Protein AF-A0A7S3AD87-F1 (afdb_monomer_lite)

Secondary structure (DSSP, 8-state):
--TTS--TTSS--TT------SSSHHIIIIIHHHHHHHHHHHHHHHHHSPP---HHHHHHHHHHHHHHHHHHHHH-THHHHHHHHH-HHHHHHHIIIIISTTSPPPPGGGTT-

Radius of gyration: 17.49 Å; chains: 1; bounding box: 43×32×43 Å

Structure (mmCIF, N/CA/C/O backbone):
data_AF-A0A7S3AD87-F1
#
_entry.id   AF-A0A7S3AD87-F1
#
loop_
_atom_site.group_PDB
_atom_site.id
_atom_site.type_symbol
_atom_site.label_atom_id
_atom_site.label_alt_id
_atom_site.label_comp_id
_atom_site.label_asym_id
_atom_site.label_entity_id
_atom_site.label_seq_id
_atom_site.pdbx_PDB_ins_code
_atom_site.Cartn_x
_atom_site.Cartn_y
_atom_site.Cartn_z
_atom_site.occupancy
_atom_site.B_iso_or_equiv
_atom_site.auth_seq_id
_atom_site.auth_comp_id
_atom_site.auth_asym_id
_atom_site.auth_atom_id
_atom_site.pdbx_PDB_model_num
ATOM 1 N N . MET A 1 1 ? 0.805 13.397 -10.751 1.00 58.25 1 MET A N 1
ATOM 2 C CA . MET A 1 1 ? 0.981 12.087 -11.436 1.00 58.25 1 MET A CA 1
ATOM 3 C C . MET A 1 1 ? 0.444 12.172 -12.859 1.00 58.25 1 MET A C 1
ATOM 5 O O . MET A 1 1 ? -0.323 13.080 -13.149 1.00 58.25 1 MET A O 1
ATOM 9 N N . THR A 1 2 ? 0.833 11.285 -13.784 1.00 55.28 2 THR A N 1
ATOM 10 C CA . THR A 1 2 ? 0.095 11.219 -15.058 1.00 55.28 2 THR A CA 1
ATOM 11 C C . THR A 1 2 ? -1.251 10.557 -14.780 1.00 55.28 2 THR A C 1
ATOM 13 O O . THR A 1 2 ? -1.257 9.403 -14.358 1.00 55.28 2 THR A O 1
ATOM 16 N N . ALA A 1 3 ? -2.364 11.231 -15.079 1.00 60.03 3 ALA A N 1
ATOM 17 C CA . ALA A 1 3 ? -3.731 10.731 -14.857 1.00 60.03 3 ALA A CA 1
ATOM 18 C C . ALA A 1 3 ? -4.071 9.406 -15.582 1.00 60.03 3 ALA A C 1
ATOM 20 O O . ALA A 1 3 ? -5.177 8.894 -15.462 1.00 60.03 3 ALA A O 1
ATOM 21 N N . ARG A 1 4 ? -3.126 8.858 -16.358 1.00 60.81 4 ARG A N 1
ATOM 22 C CA . ARG A 1 4 ? -3.232 7.574 -17.057 1.00 60.81 4 ARG A CA 1
ATOM 23 C C . ARG A 1 4 ? -3.243 6.365 -16.114 1.00 60.81 4 ARG A C 1
ATOM 25 O O . ARG A 1 4 ? -3.739 5.324 -16.516 1.00 60.81 4 ARG A O 1
ATOM 32 N N . PHE A 1 5 ? -2.686 6.500 -14.913 1.00 76.00 5 PHE A N 1
ATOM 33 C CA . PHE A 1 5 ? -2.644 5.420 -13.928 1.00 76.00 5 PHE A CA 1
ATOM 34 C C . PHE A 1 5 ? -3.548 5.802 -12.758 1.00 76.00 5 PHE A C 1
ATOM 36 O O . PHE A 1 5 ? -4.733 5.480 -12.751 1.00 76.00 5 PHE A O 1
ATOM 43 N N . TYR A 1 6 ? -3.035 6.645 -11.869 1.00 83.38 6 TYR A N 1
ATOM 44 C CA . TYR A 1 6 ? -3.747 7.113 -10.691 1.00 83.38 6 TYR A CA 1
ATOM 45 C C . TYR A 1 6 ? -4.300 8.540 -10.858 1.00 83.38 6 TYR A C 1
ATOM 47 O O . TYR A 1 6 ? -3.605 9.436 -11.351 1.00 83.38 6 TYR A O 1
ATOM 55 N N . ASP A 1 7 ? -5.538 8.755 -10.410 1.00 83.81 7 ASP A N 1
ATOM 56 C CA . ASP A 1 7 ? -6.092 10.066 -10.058 1.00 83.81 7 ASP A CA 1
ATOM 57 C C . ASP A 1 7 ? -5.498 10.519 -8.720 1.00 83.81 7 ASP A C 1
ATOM 59 O O . ASP A 1 7 ? -5.711 9.899 -7.682 1.00 83.81 7 ASP A O 1
ATOM 63 N N . GLU A 1 8 ? -4.746 11.617 -8.743 1.00 77.12 8 GLU A N 1
ATOM 64 C CA . GLU A 1 8 ? -4.072 12.165 -7.563 1.00 77.12 8 GLU A CA 1
ATOM 65 C C . GLU A 1 8 ? -5.025 12.759 -6.516 1.00 77.12 8 GLU A C 1
ATOM 67 O O . GLU A 1 8 ? -4.596 13.048 -5.401 1.00 77.12 8 GLU A O 1
ATOM 72 N N . ASN A 1 9 ? -6.312 12.913 -6.844 1.00 82.94 9 ASN A N 1
ATOM 73 C CA . ASN A 1 9 ? -7.339 13.355 -5.899 1.00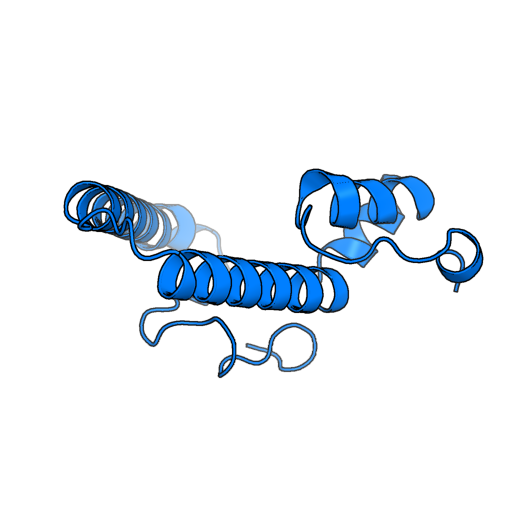 82.94 9 ASN A CA 1
ATOM 74 C C . ASN A 1 9 ? -8.044 12.192 -5.187 1.00 82.94 9 ASN A C 1
ATOM 76 O O . ASN A 1 9 ? -8.849 12.437 -4.290 1.00 82.94 9 ASN A O 1
ATOM 80 N N . GLN A 1 10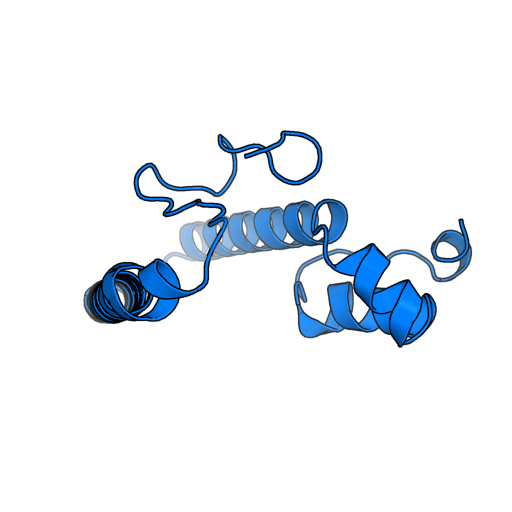 ? -7.760 10.946 -5.575 1.00 89.75 10 GLN A N 1
ATOM 81 C CA . GLN A 1 10 ? -8.365 9.748 -5.000 1.00 89.75 10 GLN A CA 1
ATOM 82 C C . GLN A 1 10 ? -7.283 8.894 -4.345 1.00 89.75 10 GLN A C 1
ATOM 84 O O . GLN A 1 10 ? -6.313 8.516 -4.992 1.00 89.75 10 GLN A O 1
ATOM 89 N N . PHE A 1 11 ? -7.453 8.592 -3.057 1.00 93.12 11 PHE A N 1
ATOM 90 C CA . PHE A 1 11 ? -6.553 7.737 -2.267 1.00 93.12 11 PHE A CA 1
ATOM 91 C C . PHE A 1 11 ? -5.121 8.258 -2.037 1.00 93.12 11 PHE A C 1
ATOM 93 O O . PHE A 1 11 ? -4.294 7.546 -1.471 1.00 93.12 11 PHE A O 1
ATOM 100 N N . PHE A 1 12 ? -4.827 9.519 -2.372 1.00 93.00 12 PHE A N 1
ATOM 101 C CA . PHE A 1 12 ? -3.552 10.162 -2.042 1.00 93.00 12 PHE A CA 1
ATOM 102 C C . PHE A 1 12 ? -3.724 11.292 -1.032 1.00 93.00 12 PHE A C 1
ATOM 104 O O . PHE A 1 12 ? -4.675 12.074 -1.076 1.00 93.00 12 PHE A O 1
ATOM 111 N N . SER A 1 13 ? -2.767 11.398 -0.112 1.00 94.06 13 SER A N 1
ATOM 112 C CA . SER A 1 13 ? -2.707 12.506 0.836 1.00 94.06 13 SER A CA 1
ATOM 113 C C . SER A 1 13 ? -2.034 13.732 0.211 1.00 94.06 13 SER A C 1
ATOM 115 O O . SER A 1 13 ? -1.319 13.653 -0.789 1.00 94.06 13 SER A O 1
ATOM 117 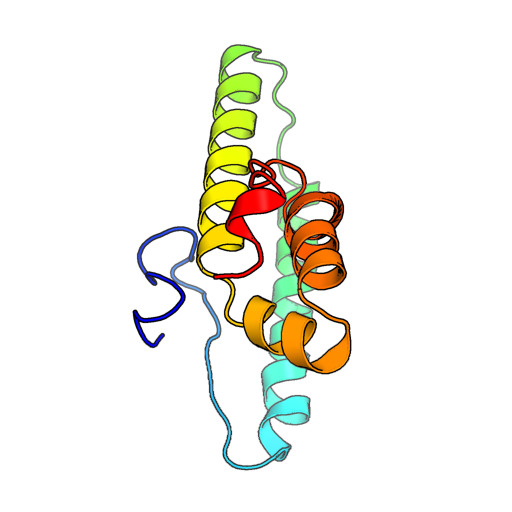N N . LYS A 1 14 ? -2.185 14.888 0.867 1.00 92.69 14 LYS A N 1
ATOM 118 C CA . LYS A 1 14 ? -1.458 16.118 0.502 1.00 92.69 14 LYS A CA 1
ATOM 119 C C . LYS A 1 14 ? 0.058 15.997 0.696 1.00 92.69 14 LYS A C 1
ATOM 121 O O . LYS A 1 14 ? 0.798 16.866 0.247 1.00 92.69 14 LYS A O 1
ATOM 126 N N . GLN A 1 15 ? 0.500 14.958 1.398 1.00 94.38 15 GLN A N 1
ATOM 127 C CA . GLN A 1 15 ? 1.890 14.635 1.676 1.00 94.38 15 GLN A CA 1
ATOM 128 C C . GLN A 1 15 ? 2.368 13.495 0.770 1.00 94.38 15 GLN A C 1
ATOM 130 O O . GLN A 1 15 ? 3.245 12.746 1.154 1.00 94.38 15 GLN A O 1
ATOM 135 N N . LEU A 1 16 ? 1.799 13.290 -0.419 1.00 93.06 16 LEU A N 1
ATOM 136 C CA . LEU A 1 16 ? 2.376 12.325 -1.350 1.00 93.06 16 LEU A CA 1
ATOM 137 C C . LEU A 1 16 ? 3.759 12.803 -1.829 1.00 93.06 16 LEU A C 1
ATOM 139 O O . LEU A 1 16 ? 3.868 13.819 -2.517 1.00 93.06 16 LEU A O 1
ATOM 143 N N . ALA A 1 17 ? 4.803 12.029 -1.534 1.00 91.81 17 ALA A N 1
ATOM 144 C CA . ALA A 1 17 ? 6.105 12.174 -2.175 1.00 91.81 17 ALA A CA 1
ATOM 145 C C . ALA A 1 17 ? 6.090 11.470 -3.543 1.00 91.81 17 ALA A C 1
ATOM 147 O O . ALA A 1 17 ? 6.120 10.244 -3.625 1.00 91.81 17 ALA A O 1
ATOM 148 N N . PHE A 1 18 ? 6.041 12.248 -4.627 1.00 89.50 18 PHE A N 1
ATOM 149 C CA . PHE A 1 18 ? 6.055 11.733 -5.998 1.00 89.50 18 PHE A CA 1
ATOM 150 C C . PHE A 1 18 ? 7.105 12.465 -6.836 1.00 89.50 18 PHE A C 1
ATOM 152 O O . PHE A 1 18 ? 7.038 13.683 -7.003 1.00 89.50 18 PHE A O 1
ATOM 159 N N . GLY A 1 19 ? 8.064 11.723 -7.390 1.00 87.38 19 GLY A N 1
ATOM 160 C CA . GLY A 1 19 ? 9.161 12.290 -8.166 1.00 87.38 19 GLY A CA 1
ATOM 161 C C . GLY A 1 19 ? 9.750 11.296 -9.161 1.00 87.38 19 GLY A C 1
ATOM 162 O O . GLY A 1 19 ? 9.680 10.083 -8.976 1.00 87.38 19 GLY A O 1
ATOM 163 N N . ARG A 1 20 ? 10.338 11.833 -10.231 1.00 89.81 20 ARG A N 1
ATOM 164 C CA . ARG A 1 20 ? 11.154 11.093 -11.196 1.00 89.81 20 ARG A CA 1
ATOM 165 C C . ARG A 1 20 ? 12.510 11.779 -11.264 1.00 89.81 20 ARG A C 1
ATOM 167 O O . ARG A 1 20 ? 12.564 12.979 -11.514 1.00 89.81 20 ARG A O 1
ATOM 174 N N . PHE A 1 21 ? 13.575 11.021 -11.042 1.00 91.44 21 PHE A N 1
ATOM 175 C CA . PHE A 1 21 ? 14.940 11.536 -11.040 1.00 91.44 21 PHE A CA 1
ATOM 176 C C . PHE A 1 21 ? 15.679 11.072 -12.293 1.00 91.44 21 PHE A C 1
ATOM 178 O O . PHE A 1 21 ? 15.573 9.912 -12.689 1.00 91.44 21 PHE A O 1
ATOM 185 N N . ASP A 1 22 ? 16.452 11.971 -12.896 1.00 93.94 22 ASP A N 1
ATOM 186 C CA . ASP A 1 22 ? 17.253 11.672 -14.092 1.00 93.94 22 ASP A CA 1
ATOM 187 C C . ASP A 1 22 ? 18.632 11.077 -13.748 1.00 93.94 22 ASP A C 1
ATOM 189 O O . ASP A 1 22 ? 19.426 10.756 -14.631 1.00 93.94 22 ASP A O 1
ATOM 193 N N . ASN A 1 23 ? 18.939 10.938 -12.456 1.00 94.38 23 ASN A N 1
ATOM 194 C CA . ASN A 1 23 ? 20.163 10.336 -11.939 1.00 94.38 23 ASN A CA 1
ATOM 195 C C . ASN A 1 23 ? 19.894 9.690 -10.557 1.00 94.38 23 ASN A C 1
ATOM 197 O O . ASN A 1 23 ? 18.879 10.003 -9.933 1.00 94.38 23 ASN A O 1
ATOM 201 N N . PRO A 1 24 ? 20.762 8.782 -10.070 1.00 94.12 24 PRO A N 1
ATOM 202 C CA . PRO A 1 24 ? 20.491 8.008 -8.857 1.00 94.12 24 PRO A CA 1
ATOM 203 C C . PRO A 1 24 ? 20.815 8.741 -7.548 1.00 94.12 24 PRO A C 1
ATOM 205 O O . PRO A 1 24 ? 20.480 8.225 -6.486 1.00 94.12 24 PRO A O 1
ATOM 208 N N . GLN A 1 25 ? 21.472 9.905 -7.589 1.00 95.88 25 GLN A N 1
ATOM 209 C CA . GLN A 1 25 ? 21.958 10.587 -6.385 1.00 95.88 25 GLN A CA 1
ATOM 210 C C . GLN A 1 25 ? 20.828 10.911 -5.381 1.00 95.88 25 GLN A C 1
ATOM 212 O O . GLN A 1 25 ? 20.971 10.538 -4.213 1.00 95.88 25 GLN A O 1
ATOM 217 N N . PRO A 1 26 ? 19.667 11.467 -5.798 1.00 96.00 26 PRO A N 1
ATOM 218 C CA . PRO A 1 26 ? 18.577 11.775 -4.869 1.00 96.00 26 PRO A CA 1
ATOM 219 C C . PRO A 1 26 ? 17.988 10.552 -4.158 1.00 96.00 26 PRO A C 1
ATOM 221 O O . PRO A 1 26 ? 17.345 10.701 -3.124 1.00 96.00 26 PRO A O 1
ATOM 224 N N . VAL A 1 27 ? 18.189 9.333 -4.678 1.00 94.62 27 VAL A N 1
ATOM 225 C CA . VAL A 1 27 ? 17.596 8.116 -4.098 1.00 94.62 27 VAL A CA 1
ATOM 226 C C . VAL A 1 27 ? 18.084 7.905 -2.668 1.00 94.62 27 VAL A C 1
ATOM 228 O O . VAL A 1 27 ? 17.277 7.694 -1.768 1.00 94.62 27 VAL A O 1
ATOM 231 N N . MET A 1 28 ? 19.395 7.981 -2.448 1.00 96.00 28 MET A N 1
ATOM 232 C CA . MET A 1 28 ? 19.966 7.735 -1.122 1.00 96.00 28 MET A CA 1
ATOM 233 C C . MET A 1 28 ? 20.093 9.006 -0.286 1.00 96.00 28 MET A C 1
ATOM 235 O O . MET A 1 28 ? 20.059 8.922 0.937 1.00 96.00 28 MET A O 1
ATOM 239 N N . GLU A 1 29 ? 20.245 10.168 -0.923 1.00 96.25 29 GLU A N 1
ATOM 240 C CA . GLU A 1 29 ? 20.471 11.434 -0.216 1.00 96.25 29 GLU A CA 1
ATOM 241 C C . GLU A 1 29 ? 19.171 12.114 0.230 1.00 96.25 29 GLU A C 1
ATOM 243 O O . GLU A 1 29 ? 19.165 12.796 1.252 1.00 96.25 29 GLU A O 1
ATOM 248 N N . GLU A 1 30 ? 18.070 11.914 -0.501 1.00 94.56 30 GLU A N 1
ATOM 249 C CA . GLU A 1 30 ? 16.803 12.618 -0.262 1.00 94.56 30 GLU A CA 1
ATOM 250 C C . GLU A 1 30 ? 15.640 11.643 -0.038 1.00 94.56 30 GLU A C 1
ATOM 252 O O . GLU A 1 30 ? 14.942 11.723 0.975 1.00 94.56 30 GLU A O 1
ATOM 257 N N . LEU A 1 31 ? 15.442 10.684 -0.952 1.00 95.94 31 LEU A N 1
ATOM 258 C CA . LEU A 1 31 ? 14.294 9.778 -0.908 1.00 95.94 31 LEU A CA 1
ATOM 259 C C . LEU A 1 31 ? 14.385 8.774 0.243 1.00 95.94 31 LEU A C 1
ATOM 261 O O . LEU A 1 31 ? 13.380 8.531 0.901 1.00 95.94 31 LEU A O 1
ATOM 265 N N . PHE A 1 32 ? 15.557 8.191 0.499 1.00 96.94 32 PHE A N 1
ATOM 266 C CA . PHE A 1 32 ? 15.720 7.221 1.582 1.00 96.94 32 PHE A CA 1
ATOM 267 C C . PHE A 1 32 ? 15.473 7.841 2.973 1.00 96.94 32 PHE A C 1
ATOM 269 O O . PHE A 1 32 ? 14.645 7.296 3.704 1.00 96.94 32 PHE A O 1
ATOM 276 N N . PRO A 1 33 ? 16.046 9.012 3.324 1.00 97.81 33 PRO A N 1
ATOM 277 C CA . PRO A 1 33 ? 15.679 9.708 4.558 1.00 97.81 33 PRO A CA 1
ATOM 278 C C . PRO A 1 33 ? 14.183 10.048 4.649 1.00 97.81 33 PRO A C 1
ATOM 280 O O . PRO A 1 33 ? 13.568 9.847 5.696 1.00 97.81 33 PRO A O 1
ATOM 283 N N . ALA A 1 34 ? 13.570 10.510 3.551 1.00 97.38 34 ALA A N 1
ATOM 284 C CA . ALA A 1 34 ? 12.132 10.779 3.520 1.00 97.38 34 ALA A CA 1
ATOM 285 C C . ALA A 1 34 ? 11.307 9.497 3.735 1.00 97.38 34 ALA A C 1
ATOM 287 O O . ALA A 1 34 ? 10.332 9.506 4.480 1.00 97.38 34 ALA A O 1
ATOM 288 N N . PHE A 1 35 ? 11.711 8.374 3.142 1.00 97.88 35 PHE A N 1
ATOM 289 C CA . PHE A 1 35 ? 11.080 7.073 3.360 1.00 97.88 35 PHE A CA 1
ATOM 290 C C . PHE A 1 35 ? 11.139 6.651 4.835 1.00 97.88 35 PHE A C 1
ATOM 292 O O . PHE A 1 35 ? 10.118 6.240 5.391 1.00 97.88 35 PHE A O 1
ATOM 299 N N . GLU A 1 36 ? 12.296 6.794 5.490 1.00 98.44 36 GLU A N 1
ATOM 300 C CA . GLU A 1 36 ? 12.438 6.505 6.921 1.00 98.44 36 GLU A CA 1
ATOM 301 C C . GLU A 1 36 ? 11.511 7.390 7.768 1.00 98.44 36 GLU A C 1
ATOM 303 O O . GLU A 1 36 ? 10.862 6.901 8.696 1.00 98.44 36 GLU A O 1
ATOM 308 N N . GLU A 1 37 ? 11.398 8.680 7.441 1.00 98.31 37 GLU A N 1
ATOM 309 C CA . GLU A 1 37 ? 10.489 9.603 8.127 1.00 98.31 37 GLU A CA 1
ATOM 310 C C . GLU A 1 37 ? 9.015 9.208 7.947 1.00 98.31 37 GLU A C 1
ATOM 312 O O . GLU A 1 37 ? 8.263 9.172 8.929 1.00 98.31 37 GLU A O 1
ATOM 317 N N . TYR A 1 38 ? 8.601 8.848 6.728 1.00 98.31 38 TYR A N 1
ATOM 318 C CA . TYR A 1 38 ? 7.233 8.406 6.440 1.00 98.31 38 TYR A CA 1
ATOM 319 C C . TYR A 1 38 ? 6.903 7.122 7.194 1.00 98.31 38 TYR A C 1
ATOM 321 O O . TYR A 1 38 ? 5.849 7.039 7.826 1.00 98.31 38 TYR A O 1
ATOM 329 N N . LEU A 1 39 ? 7.812 6.144 7.187 1.00 98.31 39 LEU A N 1
ATOM 330 C CA . LEU A 1 39 ? 7.602 4.872 7.868 1.00 98.31 39 LEU A CA 1
ATOM 331 C C . LEU A 1 39 ? 7.516 5.055 9.388 1.00 98.31 39 LEU A C 1
ATOM 333 O O . LEU A 1 39 ? 6.596 4.537 10.023 1.00 98.31 39 LEU A O 1
ATOM 337 N N . ASN A 1 40 ? 8.427 5.834 9.977 1.00 98.44 40 ASN A N 1
ATOM 338 C CA . ASN A 1 40 ? 8.392 6.144 11.407 1.00 98.44 40 ASN A CA 1
ATOM 339 C C . ASN A 1 40 ? 7.103 6.882 11.796 1.00 98.44 40 ASN A C 1
ATOM 341 O O . ASN A 1 40 ? 6.494 6.573 12.825 1.00 98.44 40 ASN A O 1
ATOM 345 N N . THR A 1 41 ? 6.665 7.825 10.961 1.00 98.25 41 THR A N 1
ATOM 346 C CA . THR A 1 41 ? 5.423 8.577 11.168 1.00 98.25 41 THR A CA 1
ATOM 347 C C . THR A 1 41 ? 4.202 7.663 11.085 1.00 98.25 41 THR A C 1
ATOM 349 O O . THR A 1 41 ? 3.367 7.695 11.987 1.00 98.25 41 THR A O 1
ATOM 352 N N . TYR A 1 42 ? 4.129 6.791 10.076 1.00 98.00 42 TYR A N 1
ATOM 353 C CA . TYR A 1 42 ? 3.054 5.808 9.926 1.00 98.00 42 TYR A CA 1
ATOM 354 C C . TYR A 1 42 ? 2.969 4.866 11.132 1.00 98.00 42 TYR A C 1
ATOM 356 O O . TYR A 1 42 ? 1.904 4.710 11.725 1.00 98.00 42 TYR A O 1
ATOM 364 N N . VAL A 1 43 ? 4.101 4.295 11.561 1.00 98.31 43 VAL A N 1
ATOM 365 C CA . VAL A 1 43 ? 4.150 3.392 12.723 1.00 98.31 43 VAL A CA 1
ATOM 366 C C . VAL A 1 43 ? 3.707 4.104 13.999 1.00 98.31 43 VAL A C 1
ATOM 368 O O . VAL A 1 43 ? 3.020 3.504 14.827 1.00 98.31 43 VAL A O 1
ATOM 371 N N . LYS A 1 44 ? 4.083 5.375 14.176 1.00 98.38 44 LYS A N 1
ATOM 372 C CA . LYS A 1 44 ? 3.610 6.181 15.304 1.00 98.38 44 LYS A CA 1
ATOM 373 C C . LYS A 1 44 ? 2.095 6.388 15.240 1.00 98.38 44 LYS A C 1
ATOM 375 O O . LYS A 1 44 ? 1.418 6.088 16.215 1.00 98.38 44 LYS A O 1
ATOM 380 N N . MET A 1 45 ? 1.566 6.833 14.099 1.00 97.62 45 MET A N 1
ATOM 381 C CA . MET A 1 45 ? 0.124 7.034 13.907 1.00 97.62 45 MET A CA 1
ATOM 382 C C . MET A 1 45 ? -0.672 5.756 14.171 1.00 97.62 45 MET A C 1
ATOM 384 O O . MET A 1 45 ? -1.689 5.810 14.849 1.00 97.62 45 MET A O 1
ATOM 388 N N . PHE A 1 46 ? -0.183 4.612 13.691 1.00 96.81 46 PHE A N 1
ATOM 389 C CA . PHE A 1 46 ? -0.808 3.314 13.927 1.00 96.81 46 PHE A CA 1
ATOM 390 C C . PHE A 1 46 ? -0.845 2.946 15.416 1.00 96.81 46 PHE A C 1
ATOM 392 O O . PHE A 1 46 ? -1.868 2.486 15.911 1.00 96.81 46 PHE A O 1
ATOM 399 N N . LYS A 1 47 ? 0.253 3.170 16.151 1.00 97.44 47 LYS A N 1
ATOM 400 C CA . LYS A 1 47 ? 0.319 2.898 17.598 1.00 97.44 47 LYS A CA 1
ATOM 401 C C . LYS A 1 47 ? -0.556 3.837 18.427 1.00 97.44 47 LYS A C 1
ATOM 403 O O . LYS A 1 47 ? -1.062 3.419 19.464 1.00 97.44 47 LYS A O 1
ATOM 408 N N . ASP A 1 48 ? -0.694 5.082 17.985 1.00 97.81 48 ASP A N 1
ATOM 409 C CA . ASP A 1 48 ? -1.473 6.115 18.669 1.00 97.81 48 ASP A CA 1
ATOM 410 C C . ASP A 1 48 ? -2.970 6.064 18.293 1.00 97.81 48 ASP A C 1
ATOM 412 O O . ASP A 1 48 ? -3.790 6.717 18.943 1.00 97.81 48 ASP A O 1
ATOM 416 N N . ALA A 1 49 ? -3.343 5.307 17.253 1.00 96.81 49 ALA A N 1
ATOM 417 C CA . ALA A 1 49 ? -4.719 5.204 16.786 1.00 96.81 49 ALA A CA 1
ATOM 418 C C . ALA A 1 49 ? -5.604 4.482 17.823 1.00 96.81 49 ALA A C 1
ATOM 420 O O . ALA A 1 49 ? -5.281 3.367 18.245 1.00 96.81 49 ALA A O 1
ATOM 421 N N . PRO A 1 50 ? -6.740 5.074 18.236 1.00 95.12 50 PRO A N 1
ATOM 422 C CA . PRO A 1 50 ? -7.677 4.389 19.113 1.00 95.12 50 PRO A CA 1
ATOM 423 C C . PRO A 1 50 ? -8.348 3.231 18.368 1.00 95.12 50 PRO A C 1
ATOM 425 O O . PRO A 1 50 ? -8.754 3.373 17.215 1.00 95.12 50 PRO A O 1
ATOM 428 N N . ALA A 1 51 ? -8.505 2.093 19.042 1.00 94.25 51 ALA A N 1
ATOM 429 C CA . ALA A 1 51 ? -9.341 1.017 18.529 1.00 94.25 51 ALA A CA 1
ATOM 430 C C . ALA A 1 51 ? -10.815 1.450 18.539 1.00 94.25 51 ALA A C 1
ATOM 432 O O . ALA A 1 51 ? -11.279 2.060 19.506 1.00 94.25 51 ALA A O 1
ATOM 433 N N . THR A 1 52 ? -11.547 1.098 17.485 1.00 95.00 52 THR A N 1
ATOM 434 C CA . THR A 1 52 ? -13.006 1.215 17.441 1.00 95.00 52 THR A CA 1
ATOM 435 C C . THR A 1 52 ? -13.635 -0.166 17.585 1.00 95.00 52 THR A C 1
ATOM 437 O O . THR A 1 52 ? -13.190 -1.132 16.965 1.00 95.00 52 THR A O 1
ATOM 440 N N . GLU A 1 53 ? -14.658 -0.263 18.429 1.00 96.38 53 GLU A N 1
ATOM 441 C CA . GLU A 1 53 ? -15.512 -1.450 18.554 1.00 96.38 53 GLU A CA 1
ATOM 442 C C . GLU A 1 53 ? -16.897 -1.211 17.929 1.00 96.38 53 GLU A C 1
ATOM 444 O O . GLU A 1 53 ? -17.752 -2.093 17.991 1.00 96.38 53 GLU A O 1
ATOM 449 N N . ASP A 1 54 ? -17.145 -0.033 17.332 1.00 98.06 54 ASP A N 1
ATOM 450 C CA . ASP A 1 54 ? -18.421 0.275 16.681 1.00 98.06 54 ASP A CA 1
ATOM 451 C C . ASP A 1 54 ? -18.551 -0.542 15.383 1.00 98.06 54 ASP A C 1
ATOM 453 O O . ASP A 1 54 ? -17.818 -0.291 14.419 1.00 98.06 54 ASP A O 1
ATOM 457 N N . PRO A 1 55 ? -19.514 -1.480 15.293 1.00 97.94 55 PRO A N 1
ATOM 458 C CA . PRO A 1 55 ? -19.686 -2.298 14.099 1.00 97.94 55 PRO A CA 1
ATOM 459 C C . PRO A 1 55 ? -19.956 -1.481 12.829 1.00 97.94 55 PRO A C 1
ATOM 461 O O . PRO A 1 55 ? -19.626 -1.935 11.735 1.00 97.94 55 PRO A O 1
ATOM 464 N N . LYS A 1 56 ? -20.554 -0.286 12.947 1.00 98.06 56 LYS A N 1
ATOM 465 C CA . LYS A 1 56 ? -20.817 0.586 11.792 1.00 98.06 56 LYS A CA 1
ATOM 466 C C . LYS A 1 56 ? -19.540 1.213 11.257 1.00 98.06 56 LYS A C 1
ATOM 468 O O . LYS A 1 56 ? -19.365 1.267 10.045 1.00 98.06 56 LYS A O 1
ATOM 473 N N . GLU A 1 57 ? -18.668 1.675 12.147 1.00 97.75 57 GLU A N 1
ATOM 474 C CA . GLU A 1 57 ? -17.381 2.255 11.768 1.00 97.75 57 GLU A CA 1
ATOM 475 C C . GLU A 1 57 ? -16.465 1.185 11.171 1.00 97.75 57 GLU A C 1
ATOM 477 O O . GLU A 1 57 ? -15.882 1.395 10.112 1.00 97.75 57 GLU A O 1
ATOM 482 N N . ILE A 1 58 ? -16.423 -0.002 11.783 1.00 97.94 58 ILE A N 1
ATOM 483 C CA . ILE A 1 58 ? -15.680 -1.155 11.258 1.00 97.94 58 ILE A CA 1
ATOM 484 C C . ILE A 1 58 ? -16.158 -1.512 9.844 1.00 97.94 58 ILE A C 1
ATOM 486 O O . ILE A 1 58 ? -15.335 -1.685 8.946 1.00 97.94 58 ILE A O 1
ATOM 490 N N . ALA A 1 59 ? -17.475 -1.591 9.626 1.00 98.00 59 ALA A N 1
ATOM 491 C CA . ALA A 1 59 ? -18.033 -1.892 8.310 1.00 98.00 59 ALA A CA 1
ATOM 492 C C . ALA A 1 59 ? -17.710 -0.803 7.273 1.00 98.00 59 ALA A C 1
ATOM 494 O O . ALA A 1 59 ? -17.342 -1.132 6.149 1.00 98.00 59 ALA A O 1
ATOM 495 N N . ALA A 1 60 ? -17.804 0.476 7.648 1.00 98.00 60 ALA A N 1
ATOM 496 C CA . ALA A 1 60 ? -17.462 1.588 6.762 1.00 98.00 60 ALA A CA 1
ATOM 497 C C . ALA A 1 60 ? -15.968 1.603 6.396 1.00 98.00 60 ALA A C 1
ATOM 499 O O . ALA A 1 60 ? -15.623 1.795 5.234 1.00 98.00 60 ALA A O 1
ATOM 500 N N . ASN A 1 61 ? -15.082 1.347 7.363 1.00 96.81 61 ASN A N 1
ATOM 501 C CA . ASN A 1 61 ? -13.641 1.264 7.128 1.00 96.81 61 ASN A CA 1
ATOM 502 C C . ASN A 1 61 ? -13.285 0.106 6.189 1.00 96.81 61 ASN A C 1
ATOM 504 O O . ASN A 1 61 ? -12.453 0.280 5.303 1.00 96.81 61 ASN A O 1
ATOM 508 N N . LEU A 1 62 ? -13.923 -1.057 6.364 1.00 97.44 62 LEU A N 1
ATOM 509 C CA . LEU A 1 62 ? -13.729 -2.201 5.474 1.00 97.44 62 LEU A CA 1
ATOM 510 C C . LEU A 1 62 ? -14.177 -1.886 4.042 1.00 97.44 62 LEU A C 1
ATOM 512 O O . LEU A 1 62 ? -13.504 -2.284 3.097 1.00 97.44 62 LEU A O 1
ATOM 516 N N . GLU A 1 63 ? -15.288 -1.171 3.874 1.00 97.94 63 GLU A N 1
ATOM 517 C CA . GLU A 1 63 ? -15.760 -0.787 2.543 1.00 97.94 63 GLU A CA 1
ATOM 518 C C . GLU A 1 63 ? -14.779 0.163 1.847 1.00 97.94 63 GLU A C 1
ATOM 520 O O . GLU A 1 63 ? -14.393 -0.083 0.710 1.00 97.94 63 GLU A O 1
ATOM 525 N N . LEU A 1 64 ? -14.265 1.171 2.556 1.00 97.25 64 LEU A N 1
ATOM 526 C CA . LEU A 1 64 ? -13.253 2.084 2.009 1.00 97.25 64 LEU A CA 1
ATOM 527 C C . LEU A 1 64 ? -11.939 1.371 1.642 1.00 97.25 64 LEU A C 1
ATOM 529 O O . LEU A 1 64 ? -11.270 1.768 0.690 1.00 97.25 64 LEU A O 1
ATOM 533 N N . GLN A 1 65 ? -11.560 0.322 2.381 1.00 97.38 65 GLN A N 1
ATOM 534 C CA . GLN A 1 65 ? -10.399 -0.511 2.040 1.00 97.38 65 GLN A CA 1
ATOM 535 C C . GLN A 1 65 ? -10.643 -1.330 0.767 1.00 97.38 65 GLN A C 1
ATOM 537 O O . GLN A 1 65 ? -9.767 -1.386 -0.090 1.00 97.38 65 GLN A O 1
ATOM 542 N N . LYS A 1 66 ? -11.842 -1.901 0.595 1.00 97.62 66 LYS A N 1
ATOM 543 C CA . LYS A 1 66 ? -12.222 -2.587 -0.652 1.00 97.62 66 LYS A CA 1
ATOM 544 C C . LYS A 1 66 ? -12.22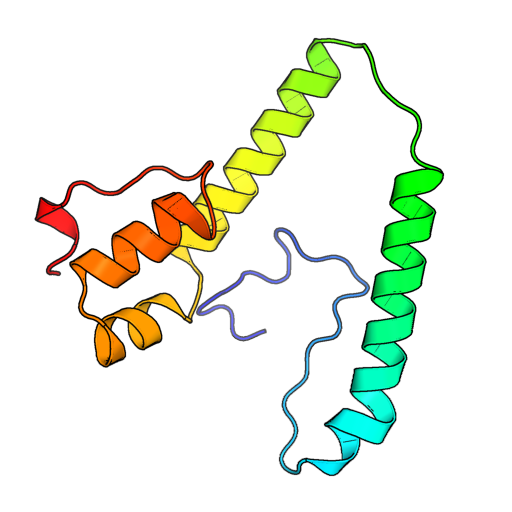8 -1.642 -1.847 1.00 97.62 66 LYS A C 1
ATOM 546 O O . LYS A 1 66 ? -11.700 -1.990 -2.895 1.00 97.62 66 LYS A O 1
ATOM 551 N N . GLU A 1 67 ? -12.795 -0.446 -1.690 1.00 96.62 67 GLU A N 1
ATOM 552 C CA . GLU A 1 67 ? -12.807 0.571 -2.747 1.00 96.62 67 GLU A CA 1
ATOM 553 C C . GLU A 1 67 ? -11.382 0.932 -3.196 1.00 96.62 67 GLU A C 1
ATOM 555 O O . GLU A 1 67 ? -11.138 1.078 -4.394 1.00 96.62 67 GLU A O 1
ATOM 560 N N . TYR A 1 68 ? -10.434 1.026 -2.254 1.00 96.62 68 TYR A N 1
ATOM 561 C CA . TYR A 1 68 ? -9.019 1.240 -2.564 1.00 96.62 68 TYR A CA 1
ATOM 562 C C . TYR A 1 68 ? -8.409 0.082 -3.364 1.00 96.62 68 TYR A C 1
ATOM 564 O O . TYR A 1 68 ? -7.729 0.336 -4.362 1.00 96.62 68 TYR A O 1
ATOM 572 N N . ASP A 1 69 ? -8.654 -1.164 -2.952 1.00 97.31 69 ASP A N 1
ATOM 573 C CA . ASP A 1 69 ? -8.122 -2.354 -3.625 1.00 97.31 69 ASP A CA 1
ATOM 574 C C . ASP A 1 69 ? -8.681 -2.496 -5.044 1.00 97.31 69 ASP A C 1
ATOM 576 O O . ASP A 1 69 ? -7.911 -2.685 -5.984 1.00 97.31 69 ASP A O 1
ATOM 580 N N . ILE 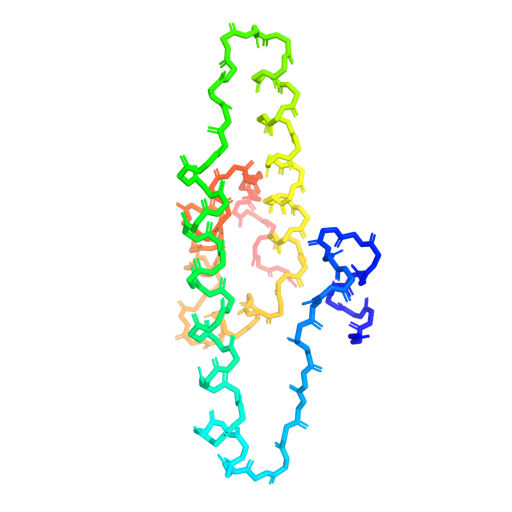A 1 70 ? -9.997 -2.334 -5.224 1.00 95.00 70 ILE A N 1
ATOM 581 C CA . ILE A 1 70 ? -10.654 -2.365 -6.542 1.00 95.00 70 ILE A CA 1
ATOM 582 C C . ILE A 1 70 ? -10.041 -1.302 -7.457 1.00 95.00 70 ILE A C 1
ATOM 584 O O . ILE A 1 70 ? -9.566 -1.607 -8.550 1.00 95.00 70 ILE A O 1
ATOM 588 N N . TYR A 1 71 ? -9.992 -0.055 -6.985 1.00 94.25 71 TYR A N 1
ATOM 589 C CA . TYR A 1 71 ? -9.433 1.048 -7.757 1.00 94.25 71 TYR A CA 1
ATOM 590 C C . TYR A 1 71 ? -7.961 0.816 -8.120 1.00 94.25 71 TYR A C 1
ATOM 592 O O . TYR A 1 71 ? -7.549 1.086 -9.248 1.00 94.25 71 TYR A O 1
ATOM 600 N N . SER A 1 72 ? -7.155 0.326 -7.180 1.00 94.31 72 SER A N 1
ATOM 601 C CA . SER A 1 72 ? -5.725 0.131 -7.408 1.00 94.31 72 SER A CA 1
ATOM 602 C C . SER A 1 72 ? -5.459 -1.043 -8.349 1.00 94.31 72 SER A C 1
ATOM 604 O O . SER A 1 72 ? -4.637 -0.903 -9.252 1.00 94.31 72 SER A O 1
ATOM 606 N N . ALA A 1 73 ? -6.208 -2.144 -8.236 1.00 93.75 73 ALA A N 1
ATOM 607 C CA . ALA A 1 73 ? -6.096 -3.291 -9.135 1.00 93.75 73 ALA A CA 1
ATOM 608 C C . ALA A 1 73 ? -6.385 -2.928 -10.604 1.00 93.75 73 ALA A C 1
ATOM 610 O O . ALA A 1 73 ? -5.684 -3.387 -11.505 1.00 93.75 73 ALA A O 1
ATOM 611 N N . GLU A 1 74 ? -7.358 -2.045 -10.851 1.00 90.19 74 GLU A N 1
ATOM 612 C CA . GLU A 1 74 ? -7.685 -1.553 -12.198 1.00 90.19 74 GLU A CA 1
ATOM 613 C C . GLU A 1 74 ? -6.639 -0.584 -12.774 1.00 90.19 74 GLU A C 1
ATOM 615 O O . GLU A 1 74 ? -6.542 -0.403 -13.993 1.00 90.19 74 GLU A O 1
ATOM 620 N N . ARG A 1 75 ? -5.901 0.119 -11.908 1.00 89.81 75 ARG A N 1
ATOM 621 C CA . ARG A 1 75 ? -5.100 1.296 -12.282 1.00 89.81 75 ARG A CA 1
ATOM 622 C C . ARG A 1 75 ? -3.597 1.112 -12.137 1.00 89.81 75 ARG A C 1
ATOM 624 O O . ARG A 1 75 ? -2.849 1.958 -12.643 1.00 89.81 75 ARG A O 1
ATOM 631 N N . ASP A 1 76 ? -3.147 0.051 -11.473 1.00 90.56 76 ASP A N 1
ATOM 632 C CA . ASP A 1 76 ? -1.733 -0.174 -11.204 1.00 90.56 76 ASP A CA 1
ATOM 633 C C . ASP A 1 76 ? -0.937 -0.328 -12.521 1.00 90.56 76 ASP A C 1
ATOM 635 O O . ASP A 1 76 ? -1.155 -1.271 -13.291 1.00 90.56 76 ASP A O 1
ATOM 639 N N . PRO A 1 77 ? 0.030 0.569 -12.809 1.00 89.19 77 PRO A N 1
ATOM 640 C CA . PRO A 1 77 ? 0.872 0.471 -14.001 1.00 89.19 77 PRO A CA 1
ATOM 641 C C . PRO A 1 77 ? 1.705 -0.819 -14.073 1.00 89.19 77 PRO A C 1
ATOM 643 O O . PRO A 1 77 ? 2.203 -1.157 -15.152 1.00 89.19 77 PRO A O 1
ATOM 646 N N . ALA A 1 78 ? 1.912 -1.515 -12.951 1.00 89.38 78 ALA A N 1
ATOM 647 C CA . ALA A 1 78 ? 2.755 -2.700 -12.872 1.00 89.38 78 ALA A CA 1
ATOM 648 C C . ALA A 1 78 ? 2.126 -3.943 -13.519 1.00 89.38 78 ALA A C 1
ATOM 650 O O . ALA A 1 78 ? 2.870 -4.839 -13.914 1.00 89.38 78 ALA A O 1
ATOM 651 N N . VAL A 1 79 ? 0.802 -3.993 -13.716 1.00 85.50 79 VAL A N 1
ATOM 652 C CA . VAL A 1 79 ? 0.123 -5.171 -14.294 1.00 85.50 79 VAL A CA 1
ATOM 653 C C . VAL A 1 79 ? 0.702 -5.536 -15.663 1.00 85.50 79 VAL A C 1
ATOM 655 O O . VAL A 1 79 ? 1.110 -6.674 -15.886 1.00 85.50 79 VAL A O 1
ATOM 658 N N . GLY A 1 80 ? 0.859 -4.559 -16.563 1.00 86.50 80 GLY A N 1
ATOM 659 C CA . GLY A 1 80 ? 1.454 -4.802 -17.884 1.00 86.50 80 GLY A CA 1
ATOM 660 C C . GLY A 1 80 ? 2.923 -5.243 -17.821 1.00 86.50 80 GLY A C 1
ATOM 661 O O . GLY A 1 80 ? 3.384 -6.024 -18.661 1.00 86.50 80 GLY A O 1
ATOM 662 N N . LEU A 1 81 ? 3.660 -4.785 -16.801 1.00 92.69 81 LEU A N 1
ATOM 663 C CA . LEU A 1 81 ? 5.024 -5.237 -16.536 1.00 92.69 81 LEU A CA 1
ATOM 664 C C . LEU A 1 81 ? 5.015 -6.716 -16.133 1.00 92.69 81 LEU A C 1
ATOM 666 O O . LEU A 1 81 ? 5.733 -7.511 -16.736 1.00 92.69 81 LEU A O 1
ATOM 670 N N . PHE A 1 82 ? 4.170 -7.101 -15.175 1.00 93.12 82 PHE A N 1
ATOM 671 C CA . PHE A 1 82 ? 4.045 -8.486 -14.724 1.00 93.12 82 PHE A CA 1
ATOM 672 C C . PHE A 1 82 ? 3.634 -9.426 -15.854 1.00 93.12 82 PHE A C 1
ATOM 674 O O . PHE A 1 82 ? 4.285 -10.454 -16.032 1.00 93.12 82 PHE A O 1
ATOM 681 N N . SER A 1 83 ? 2.656 -9.047 -16.681 1.00 91.38 83 SER A N 1
ATOM 682 C CA . SER A 1 83 ? 2.237 -9.861 -17.830 1.00 91.38 83 SER A CA 1
ATOM 683 C C . SER A 1 83 ? 3.386 -10.113 -18.806 1.00 91.38 83 SER A C 1
ATOM 685 O O . SER A 1 83 ? 3.513 -11.211 -19.343 1.00 91.38 83 SER A O 1
ATOM 687 N N . THR A 1 84 ? 4.273 -9.129 -18.992 1.00 93.69 84 THR A N 1
ATOM 688 C CA . THR A 1 84 ? 5.448 -9.260 -19.868 1.00 93.69 84 THR A CA 1
ATOM 689 C C . THR A 1 84 ? 6.490 -10.234 -19.309 1.00 93.69 84 THR A C 1
ATOM 691 O O . THR A 1 84 ? 7.088 -10.991 -20.071 1.00 93.69 84 THR A O 1
ATOM 694 N N . TYR A 1 85 ? 6.731 -10.222 -17.994 1.00 94.50 85 TYR A N 1
ATOM 695 C CA . TYR A 1 85 ? 7.754 -11.073 -17.369 1.00 94.50 85 TYR A CA 1
ATOM 696 C C . TYR A 1 85 ? 7.257 -12.477 -17.014 1.00 94.50 85 TYR A C 1
ATOM 698 O O . TYR A 1 85 ? 8.045 -13.423 -17.044 1.00 94.50 85 TYR A O 1
ATOM 706 N N . PHE A 1 86 ? 5.978 -12.613 -16.662 1.00 94.38 86 PHE A N 1
ATOM 707 C CA . PHE A 1 86 ? 5.445 -13.800 -15.989 1.00 94.38 86 PHE A CA 1
ATOM 708 C C . PHE A 1 86 ? 4.168 -14.367 -16.634 1.00 94.38 86 PHE A C 1
ATOM 710 O O . PHE A 1 86 ? 3.732 -15.450 -16.250 1.00 94.38 86 PHE A O 1
ATOM 717 N N . GLY A 1 87 ? 3.606 -13.691 -17.642 1.00 91.69 87 GLY A N 1
ATOM 718 C CA . GLY A 1 87 ? 2.376 -14.093 -18.330 1.00 91.69 87 GLY A CA 1
ATOM 719 C C . GLY A 1 87 ? 1.105 -13.509 -17.705 1.00 91.69 87 GLY A C 1
ATOM 720 O O . GLY A 1 87 ? 1.081 -13.162 -16.524 1.00 91.69 87 GLY A O 1
ATOM 721 N N . GLY A 1 88 ? 0.045 -13.398 -18.516 1.00 90.19 88 GLY A N 1
ATOM 722 C CA . GLY A 1 88 ? -1.215 -12.742 -18.138 1.00 90.19 88 GLY A CA 1
ATOM 723 C C . GLY A 1 88 ? -1.910 -13.397 -16.946 1.00 90.19 88 GLY A C 1
ATOM 724 O O . GLY A 1 88 ? -2.217 -12.717 -15.973 1.00 90.19 88 GLY A O 1
ATOM 725 N N . GLU A 1 89 ? -2.062 -14.726 -16.956 1.00 91.44 89 GLU A N 1
ATOM 726 C CA . GLU A 1 89 ? -2.711 -15.448 -15.848 1.00 91.44 89 GLU A CA 1
ATOM 727 C C . GLU A 1 89 ? -1.984 -15.230 -14.510 1.00 91.44 89 GLU A C 1
ATOM 729 O O . GLU A 1 89 ? -2.618 -15.019 -13.475 1.00 91.44 89 GLU A O 1
ATOM 734 N N . TRP A 1 90 ? -0.645 -15.251 -14.523 1.00 94.12 90 TRP A N 1
ATOM 735 C CA . TRP A 1 90 ? 0.143 -15.005 -13.317 1.00 94.12 90 TRP A CA 1
ATOM 736 C C . TRP A 1 90 ? -0.033 -13.570 -12.828 1.00 94.12 90 TRP A C 1
ATOM 738 O O . TRP A 1 90 ? -0.207 -13.358 -11.632 1.00 94.12 90 TRP A O 1
ATOM 748 N N . ALA A 1 91 ? -0.012 -12.596 -13.742 1.00 93.75 91 ALA A N 1
ATOM 749 C CA . ALA A 1 91 ? -0.175 -11.188 -13.405 1.00 93.75 91 ALA A CA 1
ATOM 750 C C . ALA A 1 91 ? -1.546 -10.908 -12.779 1.00 93.75 91 ALA A C 1
ATOM 752 O O . ALA A 1 91 ? -1.601 -10.268 -11.736 1.00 93.75 91 ALA A O 1
ATOM 753 N N . VAL A 1 92 ? -2.627 -11.450 -13.352 1.00 91.94 92 VAL A N 1
ATOM 754 C CA . VAL A 1 92 ? -3.988 -11.309 -12.804 1.00 91.94 92 VAL A CA 1
ATOM 755 C C . VAL A 1 92 ? -4.072 -11.901 -11.399 1.00 91.94 92 VAL A C 1
ATOM 757 O O . VAL A 1 92 ? -4.489 -11.210 -10.474 1.00 91.94 92 VAL A O 1
ATOM 760 N N . LYS A 1 93 ? -3.600 -13.137 -11.201 1.00 93.56 93 LYS A N 1
ATOM 761 C CA . LYS A 1 93 ? -3.570 -13.754 -9.866 1.00 93.56 93 LYS A CA 1
ATOM 762 C C . LYS A 1 93 ? -2.729 -12.955 -8.879 1.00 93.56 93 LYS A C 1
ATOM 764 O O . LYS A 1 93 ? -3.142 -12.744 -7.751 1.00 93.56 93 LYS A O 1
ATOM 769 N N . PHE A 1 94 ? -1.554 -12.485 -9.284 1.00 95.25 94 PHE A N 1
ATOM 770 C CA . PHE A 1 94 ? -0.693 -11.717 -8.391 1.00 95.25 94 PHE A CA 1
ATOM 771 C C . PHE A 1 94 ? -1.325 -10.375 -7.992 1.00 95.25 94 PHE A C 1
ATOM 773 O O . PHE A 1 94 ? -1.233 -9.974 -6.833 1.00 95.25 94 PHE A O 1
ATOM 780 N N . THR A 1 95 ? -2.011 -9.707 -8.918 1.00 94.50 95 THR A N 1
ATOM 781 C CA . THR A 1 95 ? -2.727 -8.461 -8.636 1.00 94.50 95 THR A CA 1
ATOM 782 C C . THR A 1 95 ? -3.908 -8.689 -7.694 1.00 94.50 95 THR A C 1
ATOM 784 O O . THR A 1 95 ? -3.989 -8.018 -6.670 1.00 94.50 95 THR A O 1
ATOM 787 N N . HIS A 1 96 ? -4.788 -9.644 -8.000 1.00 95.25 96 HIS A N 1
ATOM 788 C 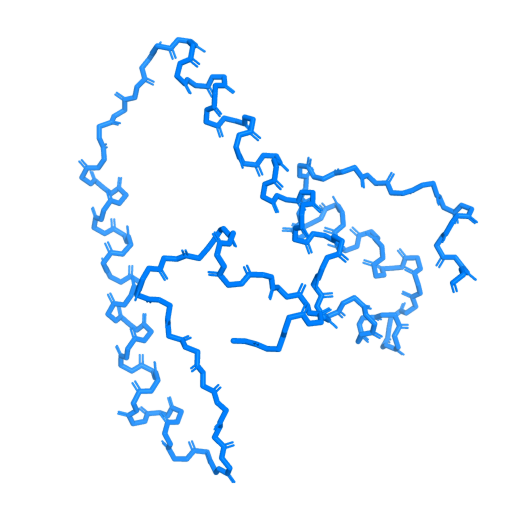CA . HIS A 1 96 ? -6.072 -9.788 -7.306 1.00 95.25 96 HIS A CA 1
ATOM 789 C C . HIS A 1 96 ? -6.041 -10.731 -6.098 1.00 95.25 96 HIS A C 1
ATOM 791 O O . HIS A 1 96 ? -6.850 -10.568 -5.194 1.00 95.25 96 HIS A O 1
ATOM 797 N N . ASP A 1 97 ? -5.099 -11.675 -6.035 1.00 94.94 97 ASP A N 1
ATOM 798 C CA . ASP A 1 97 ? -5.003 -12.631 -4.921 1.00 94.94 97 ASP A CA 1
ATOM 799 C C . ASP A 1 97 ? -3.915 -12.240 -3.902 1.00 94.94 97 ASP A C 1
ATOM 801 O O . ASP A 1 97 ? -3.794 -12.885 -2.860 1.00 94.94 97 ASP A O 1
ATOM 805 N N . PHE A 1 98 ? -3.076 -11.239 -4.207 1.00 95.62 98 PHE A N 1
ATOM 806 C CA . PHE A 1 98 ? -1.965 -10.838 -3.334 1.00 95.62 98 PHE A CA 1
ATOM 807 C C . PHE A 1 98 ? -1.800 -9.325 -3.168 1.00 95.62 98 PHE A C 1
ATOM 809 O O . PHE A 1 98 ? -1.742 -8.862 -2.032 1.00 95.62 98 PHE A O 1
ATOM 816 N N . LEU A 1 99 ? -1.675 -8.547 -4.252 1.00 96.56 99 LEU A N 1
ATOM 817 C CA . LEU A 1 99 ? -1.450 -7.098 -4.120 1.00 96.56 99 LEU A CA 1
ATOM 818 C C . LEU A 1 99 ? -2.690 -6.360 -3.598 1.00 96.56 99 LEU A C 1
ATOM 820 O O . LEU A 1 99 ? -2.549 -5.486 -2.747 1.00 96.56 99 LEU A O 1
ATOM 824 N N . PHE A 1 100 ? -3.871 -6.728 -4.098 1.00 96.88 100 PHE A N 1
ATOM 825 C CA . PHE A 1 100 ? -5.158 -6.102 -3.791 1.00 96.88 100 PHE A CA 1
ATOM 826 C C . PHE A 1 100 ? -6.213 -7.185 -3.521 1.00 96.88 100 PHE A C 1
ATOM 828 O O . PHE A 1 100 ? -7.145 -7.379 -4.301 1.00 96.88 100 PHE A O 1
ATOM 835 N N . GLU A 1 101 ? -6.030 -7.945 -2.440 1.00 96.00 101 GLU A N 1
ATOM 836 C CA . GLU A 1 101 ? -6.828 -9.139 -2.107 1.00 96.00 101 GLU A CA 1
ATOM 837 C C . GLU A 1 101 ? -8.325 -8.875 -1.863 1.00 96.00 101 GLU A C 1
ATOM 839 O O . GLU A 1 101 ? -9.131 -9.807 -1.870 1.00 96.00 101 GLU A O 1
ATOM 844 N N . LEU A 1 102 ? -8.711 -7.617 -1.624 1.00 96.38 102 LEU A N 1
ATOM 845 C CA . LEU A 1 102 ? -10.108 -7.216 -1.465 1.00 96.38 102 LEU A CA 1
ATOM 846 C C . LEU A 1 102 ? -10.762 -6.787 -2.787 1.00 96.38 102 LEU A C 1
ATOM 848 O O . LEU A 1 102 ? -11.951 -6.457 -2.790 1.00 96.38 102 LEU A O 1
ATOM 852 N N . SER A 1 103 ? -10.007 -6.777 -3.889 1.00 95.00 103 SER A N 1
ATOM 853 C CA . SER A 1 103 ? -10.525 -6.487 -5.225 1.00 95.00 103 SER A CA 1
ATOM 854 C C . SER A 1 103 ? -11.285 -7.675 -5.820 1.00 95.00 103 SER A C 1
ATOM 856 O O . SER A 1 103 ? -11.163 -8.818 -5.380 1.00 95.00 103 SER A O 1
ATOM 858 N N . GLU A 1 104 ? -12.091 -7.409 -6.845 1.00 86.31 104 GLU A N 1
ATOM 859 C CA . GLU A 1 104 ? -12.763 -8.468 -7.594 1.00 86.31 104 GLU A CA 1
ATOM 860 C C . GLU A 1 104 ? -11.777 -9.131 -8.561 1.00 86.31 104 GLU A C 1
ATOM 862 O O . GLU A 1 104 ? -11.149 -8.448 -9.368 1.00 86.31 104 GLU A O 1
ATOM 867 N N . THR A 1 105 ? -11.648 -10.460 -8.507 1.00 77.06 105 THR A N 1
ATOM 868 C CA . THR A 1 105 ? -10.880 -11.210 -9.507 1.00 77.06 105 THR A CA 1
ATOM 869 C C . THR A 1 105 ? -11.652 -11.225 -10.835 1.00 77.06 105 THR A C 1
ATOM 871 O O . THR A 1 105 ? -12.777 -11.736 -10.861 1.00 77.06 105 THR A O 1
ATOM 874 N N . PRO A 1 106 ? -11.078 -10.726 -11.945 1.00 72.06 106 PRO A N 1
ATOM 875 C CA . PRO A 1 106 ? -11.706 -10.802 -13.259 1.00 72.06 106 PRO A CA 1
ATOM 876 C C . PRO A 1 106 ? -11.922 -12.258 -13.681 1.00 72.06 106 PRO A C 1
ATOM 878 O O . PRO A 1 106 ? -11.138 -13.142 -13.319 1.00 72.06 106 PRO A O 1
ATOM 881 N N . ASP A 1 107 ? -12.959 -12.515 -14.482 1.00 64.62 107 ASP A N 1
ATOM 882 C CA . ASP A 1 107 ? -13.136 -13.831 -15.100 1.00 64.62 107 ASP A CA 1
ATOM 883 C C . ASP A 1 107 ? -11.883 -14.148 -15.943 1.00 64.62 107 ASP A C 1
ATOM 885 O O . ASP A 1 107 ? -11.474 -13.316 -16.757 1.00 64.62 107 ASP A O 1
ATOM 889 N N . PRO A 1 108 ? -11.256 -15.331 -15.792 1.00 53.75 108 PRO A N 1
ATOM 890 C CA . PRO A 1 108 ? -10.126 -15.751 -16.618 1.00 53.75 108 PRO A CA 1
ATOM 891 C C . PRO A 1 108 ? -10.339 -15.584 -18.132 1.00 53.75 108 PRO A C 1
ATOM 893 O O . PRO A 1 108 ? -9.364 -15.450 -18.866 1.00 53.75 108 PRO A O 1
ATOM 896 N N . ALA A 1 109 ? -11.588 -15.571 -18.613 1.00 54.50 109 ALA A N 1
ATOM 897 C CA . ALA A 1 109 ? -11.919 -15.305 -20.014 1.00 54.50 109 ALA A CA 1
ATOM 898 C C . ALA A 1 109 ? -11.669 -13.849 -20.472 1.00 54.50 109 ALA A C 1
ATOM 900 O O . ALA A 1 109 ? -11.592 -13.604 -21.676 1.00 54.50 109 ALA A O 1
ATOM 901 N N . GLU A 1 110 ? -11.541 -12.895 -19.547 1.00 52.81 110 GLU A N 1
ATOM 902 C CA . GLU A 1 110 ? -11.291 -11.471 -19.820 1.00 52.81 110 GLU A CA 1
ATOM 903 C C . GLU A 1 110 ? -9.801 -11.088 -19.709 1.00 52.81 110 GLU A C 1
ATOM 905 O O . GLU A 1 110 ? -9.413 -10.005 -20.138 1.00 52.81 110 GLU A O 1
ATOM 910 N N . ALA A 1 111 ? -8.953 -11.986 -19.192 1.00 49.38 111 ALA A N 1
ATOM 911 C CA . ALA A 1 111 ? -7.526 -11.749 -18.937 1.00 49.38 111 ALA A CA 1
ATOM 912 C C . ALA A 1 111 ? -6.616 -11.788 -20.189 1.00 49.38 111 ALA A C 1
ATOM 914 O O . ALA A 1 111 ? -5.438 -11.441 -20.094 1.00 49.38 111 ALA A O 1
ATOM 915 N N . ASP A 1 112 ? -7.146 -12.217 -21.342 1.00 40.72 112 ASP A N 1
ATOM 916 C CA . ASP A 1 112 ? -6.419 -12.399 -22.615 1.00 40.72 112 ASP A CA 1
ATOM 917 C C . ASP A 1 112 ? -6.721 -11.307 -23.677 1.00 40.72 112 ASP A C 1
ATOM 919 O O . ASP A 1 112 ? -6.392 -11.475 -24.858 1.00 40.72 112 ASP A O 1
ATOM 923 N N . LEU A 1 113 ? -7.342 -10.184 -23.285 1.00 40.50 113 LEU A N 1
ATOM 924 C CA . LEU A 1 113 ? -7.560 -8.992 -24.131 1.00 40.50 113 LEU A CA 1
ATOM 925 C C . LEU A 1 113 ? -6.634 -7.829 -23.743 1.00 40.50 113 LEU A C 1
ATOM 927 O O . LEU A 1 113 ? -6.316 -7.029 -24.657 1.00 40.50 113 LEU A O 1
#

InterPro domains:
  IPR009249 Ferredoxin-dependent bilin reductase [PF05996] (4-101)
  IPR009249 Ferredoxin-dependent bilin reductase [PTHR34557] (4-103)

pLDDT: mean 89.78, std 13.01, range [40.5, 98.44]

Organism: NCBI:txid101924

Sequence (113 aa):
MTARFYDENQFFSKQLAFGRFDNPQPVMEELFPAFEEYLNTYVKMFKDAPATEDPKEIAANLELQKEYDIYSAERDPAVGLFSTYFGGEWAVKFTHDFLFELSETPDPAEADL

Foldseek 3Di:
DPVQFDDCVPPHDPPDDDDDDPDCVCVVVPVVVVVVVVVVVVVVCVVPDDDDPPPVVVVVVVVSLLVVLQSNLVRPPCLVVCCVPPNQVVSLCCSCVPVRVSHDRDDPVPSPD